Protein AF-A0A8K9V7W4-F1 (afdb_monomer_lite)

Secondary structure (DSSP, 8-state):
--SHHHHHHHHHHHHHHH-S----HHHHHTHHHHHHHHHHHHHHT------HHHHHHHHHHHHHHHHHHHTS--TT----HHHHHHHHHHHHHHHHHHHHTTTT-STT-HHHHHHHHHHHHHHHHHHHHHHHHHHS--

Structure (mmCIF, N/CA/C/O backbone):
data_AF-A0A8K9V7W4-F1
#
_entry.id   AF-A0A8K9V7W4-F1
#
loop_
_atom_site.group_PDB
_atom_site.id
_atom_site.type_symbol
_atom_site.label_atom_id
_atom_site.label_alt_id
_atom_site.label_comp_id
_atom_site.label_asym_id
_atom_site.label_entity_id
_atom_site.label_seq_id
_atom_site.pdbx_PDB_ins_code
_atom_site.Cartn_x
_atom_site.Cartn_y
_atom_site.Cartn_z
_atom_site.occupancy
_atom_site.B_iso_or_equiv
_atom_site.auth_seq_id
_atom_site.auth_comp_id
_atom_site.auth_asym_id
_atom_site.auth_atom_id
_atom_site.pdbx_PDB_model_num
ATOM 1 N N . MET A 1 1 ? 30.730 -9.579 -74.319 1.00 43.88 1 MET A N 1
ATOM 2 C CA . MET A 1 1 ? 31.365 -8.957 -73.133 1.00 43.88 1 MET A CA 1
ATOM 3 C C . MET A 1 1 ? 30.334 -8.143 -72.334 1.00 43.88 1 MET A C 1
ATOM 5 O O . MET A 1 1 ? 30.534 -6.962 -72.109 1.00 43.88 1 MET A O 1
ATOM 9 N N . TYR A 1 2 ? 29.227 -8.763 -71.900 1.00 51.97 2 TYR A N 1
ATOM 10 C CA . TYR A 1 2 ? 28.152 -8.114 -71.125 1.00 51.97 2 TYR A CA 1
ATOM 11 C C . TYR A 1 2 ? 27.790 -8.984 -69.919 1.00 51.97 2 TYR A C 1
ATOM 13 O O . TYR A 1 2 ? 26.728 -9.590 -69.863 1.00 51.97 2 TYR A O 1
ATOM 21 N N . THR A 1 3 ? 28.713 -9.119 -68.972 1.00 52.47 3 THR A N 1
ATOM 22 C CA . THR A 1 3 ? 28.423 -9.814 -67.706 1.00 52.47 3 THR A CA 1
ATOM 23 C C . THR A 1 3 ? 28.983 -9.073 -66.501 1.00 52.47 3 THR A C 1
ATOM 25 O O . THR A 1 3 ? 28.355 -9.098 -65.458 1.00 52.47 3 THR A O 1
ATOM 28 N N . MET A 1 4 ? 30.071 -8.309 -66.629 1.00 53.78 4 MET A N 1
ATOM 29 C CA . MET A 1 4 ? 30.701 -7.643 -65.477 1.00 53.78 4 MET A CA 1
ATOM 30 C C . MET A 1 4 ? 29.898 -6.465 -64.895 1.00 53.78 4 MET A C 1
ATOM 32 O O . MET A 1 4 ? 30.060 -6.156 -63.723 1.00 53.78 4 MET A O 1
ATOM 36 N N . GLN A 1 5 ? 28.993 -5.850 -65.665 1.00 52.56 5 GLN A N 1
ATOM 37 C CA . GLN A 1 5 ? 28.196 -4.700 -65.204 1.00 52.56 5 GLN A CA 1
ATOM 38 C C . GLN A 1 5 ? 26.946 -5.106 -64.397 1.00 52.56 5 GLN A C 1
ATOM 40 O O . GLN A 1 5 ? 26.452 -4.338 -63.577 1.00 52.56 5 GLN A O 1
ATOM 45 N N . SER A 1 6 ? 26.454 -6.337 -64.584 1.00 55.22 6 SER A N 1
ATOM 46 C CA . SER A 1 6 ? 25.291 -6.857 -63.848 1.00 55.22 6 SER A CA 1
ATOM 47 C C . SER A 1 6 ? 25.652 -7.188 -62.397 1.00 55.22 6 SER A C 1
ATOM 49 O O . SER A 1 6 ? 24.937 -6.824 -61.467 1.00 55.22 6 SER A O 1
ATOM 51 N N . TRP A 1 7 ? 26.828 -7.785 -62.183 1.00 53.62 7 TRP A N 1
ATOM 52 C CA . TRP A 1 7 ? 27.301 -8.162 -60.849 1.00 53.62 7 TRP A CA 1
ATOM 53 C C . TRP A 1 7 ? 27.713 -6.950 -60.020 1.00 53.62 7 TRP A C 1
ATOM 55 O O . TRP A 1 7 ? 27.476 -6.941 -58.820 1.00 53.62 7 TRP A O 1
ATOM 65 N N . THR A 1 8 ? 28.241 -5.890 -60.641 1.00 63.16 8 THR A N 1
A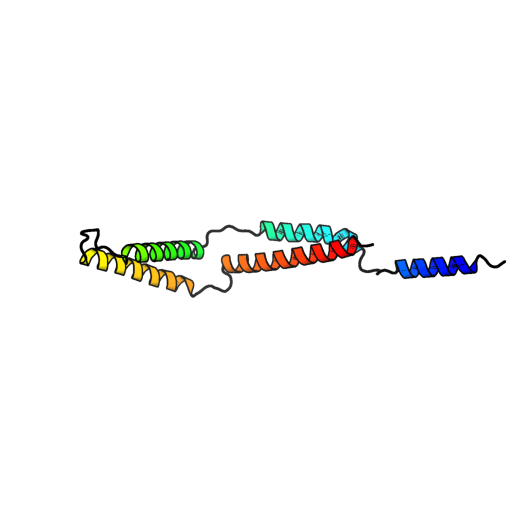TOM 66 C CA . THR A 1 8 ? 28.494 -4.627 -59.933 1.00 63.16 8 THR A CA 1
ATOM 67 C C . THR A 1 8 ? 27.199 -3.988 -59.448 1.00 63.16 8 THR A C 1
ATOM 69 O O . THR A 1 8 ? 27.146 -3.520 -58.318 1.00 63.16 8 THR A O 1
ATOM 72 N N . CYS A 1 9 ? 26.129 -4.018 -60.249 1.00 60.28 9 CYS A N 1
ATOM 73 C CA . CYS A 1 9 ? 24.823 -3.509 -59.829 1.00 60.28 9 CYS A CA 1
ATOM 74 C C . CYS A 1 9 ? 24.201 -4.375 -58.726 1.00 60.28 9 CYS A C 1
ATOM 76 O O . CYS A 1 9 ? 23.671 -3.828 -57.768 1.00 60.28 9 CYS A O 1
ATOM 78 N N . ILE A 1 10 ? 24.320 -5.704 -58.808 1.00 65.81 10 ILE A N 1
ATOM 79 C CA . ILE A 1 10 ? 23.848 -6.624 -57.762 1.00 65.81 10 ILE A CA 1
ATOM 80 C C . ILE A 1 10 ? 24.643 -6.429 -56.463 1.00 65.81 10 ILE A C 1
ATOM 82 O O . ILE A 1 10 ? 24.036 -6.319 -55.405 1.00 65.81 10 ILE A O 1
ATOM 86 N N . CYS A 1 11 ? 25.972 -6.297 -56.525 1.00 64.19 11 CYS A N 1
ATOM 87 C CA . CYS A 1 11 ? 26.805 -5.995 -55.358 1.00 64.19 11 CYS A CA 1
ATOM 88 C C . CYS A 1 11 ? 26.479 -4.627 -54.751 1.00 64.19 11 CYS A C 1
ATOM 90 O O . CYS A 1 11 ? 26.436 -4.516 -53.535 1.00 64.19 11 CYS A O 1
ATOM 92 N N . LEU A 1 12 ? 26.209 -3.598 -55.561 1.00 61.28 12 LEU A N 1
ATOM 93 C CA . LEU A 1 12 ? 25.812 -2.276 -55.066 1.00 61.28 12 LEU A CA 1
ATOM 94 C C . LEU A 1 12 ? 24.411 -2.290 -54.445 1.00 61.28 12 LEU A C 1
ATOM 96 O O . LEU A 1 12 ? 24.219 -1.677 -53.400 1.00 61.28 12 LEU A O 1
ATOM 100 N N . ILE A 1 13 ? 23.463 -3.034 -55.026 1.00 65.69 13 ILE A N 1
ATOM 101 C CA . ILE A 1 13 ? 22.126 -3.236 -54.455 1.00 65.69 13 ILE A CA 1
ATOM 102 C C . ILE A 1 13 ? 22.241 -4.001 -53.133 1.00 65.69 13 ILE A C 1
ATOM 104 O O . ILE A 1 13 ? 21.718 -3.528 -52.133 1.00 65.69 13 ILE A O 1
ATOM 108 N N . ILE A 1 14 ? 22.998 -5.100 -53.079 1.00 61.38 14 ILE A N 1
ATOM 109 C CA . ILE A 1 14 ? 23.250 -5.863 -51.847 1.00 61.38 14 ILE A CA 1
ATOM 110 C C . ILE A 1 14 ? 23.995 -5.013 -50.810 1.00 61.38 14 ILE A C 1
ATOM 112 O O . ILE A 1 14 ? 23.606 -5.038 -49.652 1.00 61.38 14 ILE A O 1
ATOM 116 N N . CYS A 1 15 ? 24.981 -4.196 -51.192 1.00 55.84 15 CYS A N 1
ATOM 117 C CA . CYS A 1 15 ? 25.647 -3.259 -50.279 1.00 55.84 15 CYS A CA 1
ATOM 118 C C . CYS A 1 15 ? 24.705 -2.155 -49.780 1.00 55.84 15 CYS A C 1
ATOM 120 O O . CYS A 1 15 ? 24.818 -1.738 -48.634 1.00 55.84 15 CYS A O 1
ATOM 122 N N . SER A 1 16 ? 23.746 -1.706 -50.594 1.00 56.16 16 SER A N 1
ATOM 123 C CA . SER A 1 16 ? 22.702 -0.755 -50.180 1.00 56.16 16 SER A CA 1
ATOM 124 C C . SER A 1 16 ? 21.533 -1.408 -49.424 1.00 56.16 16 SER A C 1
ATOM 126 O O . SER A 1 16 ? 20.789 -0.739 -48.719 1.00 56.16 16 SER A O 1
ATOM 128 N N . MET A 1 17 ? 21.374 -2.730 -49.514 1.00 52.47 17 MET A N 1
ATOM 129 C CA . MET A 1 17 ? 20.482 -3.509 -48.647 1.00 52.47 17 MET A CA 1
ATOM 130 C C . MET A 1 17 ? 21.200 -3.969 -47.371 1.00 52.47 17 MET A C 1
ATOM 132 O O . MET A 1 17 ? 20.553 -4.228 -46.369 1.00 52.47 17 MET A O 1
ATOM 136 N N . GLN A 1 18 ? 22.533 -4.012 -47.371 1.00 50.50 18 GLN A N 1
ATOM 137 C CA . GLN A 1 18 ? 23.386 -4.120 -46.183 1.00 50.50 18 GLN A CA 1
ATOM 138 C C . GLN A 1 18 ? 23.619 -2.763 -45.523 1.00 50.50 18 GLN A C 1
ATOM 140 O O . GLN A 1 18 ? 23.981 -2.719 -44.353 1.00 50.50 18 GLN A O 1
ATOM 145 N N . SER A 1 19 ? 23.309 -1.653 -46.203 1.00 46.12 19 SER A N 1
ATOM 146 C CA . SER A 1 19 ? 23.108 -0.358 -45.552 1.00 46.12 19 SER A CA 1
ATOM 147 C C . SER A 1 19 ? 21.784 -0.303 -44.784 1.00 46.12 19 SER A C 1
ATOM 149 O O . SER A 1 19 ? 21.259 0.784 -44.532 1.00 46.12 19 SER A O 1
ATOM 151 N N . VAL A 1 20 ? 21.248 -1.463 -44.375 1.00 52.00 20 VAL A N 1
ATOM 152 C CA . VAL A 1 20 ? 20.490 -1.572 -43.133 1.00 52.00 20 VAL A CA 1
ATOM 153 C C . VAL A 1 20 ? 21.406 -1.051 -42.036 1.00 52.00 20 VAL A C 1
ATOM 155 O O . VAL A 1 20 ? 22.185 -1.782 -41.446 1.00 52.00 20 VAL A O 1
ATOM 158 N N . CYS A 1 21 ? 21.313 0.262 -41.840 1.00 51.84 21 CYS A N 1
ATOM 159 C CA . CYS A 1 21 ? 21.726 0.999 -40.669 1.00 51.84 21 CYS A CA 1
ATOM 160 C C . CYS A 1 21 ? 23.138 0.626 -40.167 1.00 51.84 21 CYS A C 1
ATOM 162 O O . CYS A 1 21 ? 23.309 -0.329 -39.413 1.00 51.84 21 CYS A O 1
ATOM 164 N N . HIS A 1 22 ? 24.110 1.527 -40.336 1.00 45.66 22 HIS A N 1
ATOM 165 C CA . HIS A 1 22 ? 25.167 1.726 -39.323 1.00 45.66 22 HIS A CA 1
ATOM 166 C C . HIS A 1 22 ? 24.568 2.169 -37.962 1.00 45.66 22 HIS A C 1
ATOM 168 O O . HIS A 1 22 ? 25.127 2.996 -37.245 1.00 45.66 22 HIS A O 1
ATOM 174 N N . CYS A 1 23 ? 23.388 1.672 -37.600 1.00 53.00 23 CYS A N 1
ATOM 175 C CA . CYS A 1 23 ? 22.745 1.902 -36.331 1.00 53.00 23 CYS A CA 1
ATOM 176 C C . CYS A 1 23 ? 23.404 0.949 -35.338 1.00 53.00 23 CYS A C 1
ATOM 178 O O . CYS A 1 23 ? 22.952 -0.160 -35.080 1.00 53.00 23 CYS A O 1
ATOM 180 N N . CYS A 1 24 ? 24.530 1.461 -34.841 1.00 61.56 24 CYS A N 1
ATOM 181 C CA . CYS A 1 24 ? 25.208 1.154 -33.595 1.00 61.56 24 CYS A CA 1
ATOM 182 C C . CYS A 1 24 ? 25.636 -0.311 -33.399 1.00 61.56 24 CYS A C 1
ATOM 184 O O . CYS A 1 24 ? 24.956 -1.075 -32.717 1.00 61.56 24 CYS A O 1
ATOM 186 N N . ASP A 1 25 ? 26.866 -0.651 -33.812 1.00 68.31 25 ASP A N 1
ATOM 187 C CA . ASP A 1 25 ? 27.599 -1.840 -33.320 1.00 68.31 25 ASP A CA 1
ATOM 188 C C . ASP A 1 25 ? 27.586 -1.942 -31.786 1.00 68.31 25 ASP A C 1
ATOM 190 O O . ASP A 1 25 ? 27.595 -3.034 -31.212 1.00 68.31 25 ASP A O 1
ATOM 194 N N . TRP A 1 26 ? 27.517 -0.791 -31.114 1.00 68.25 26 TRP A N 1
ATOM 195 C CA . TRP A 1 26 ? 27.321 -0.682 -29.675 1.00 68.25 26 TRP A CA 1
ATOM 196 C C . TRP A 1 26 ? 26.013 -1.332 -29.201 1.00 68.25 26 TRP A C 1
ATOM 198 O O . TRP A 1 26 ? 26.024 -2.083 -28.229 1.00 68.25 26 TRP A O 1
ATOM 208 N N . SER A 1 27 ? 24.898 -1.121 -29.908 1.00 67.50 27 SER A N 1
ATOM 209 C CA . SER A 1 27 ? 23.614 -1.752 -29.579 1.00 67.50 27 SER A CA 1
ATOM 210 C C . SER A 1 27 ? 23.655 -3.267 -29.762 1.00 67.50 27 SER A C 1
ATOM 212 O O . SER A 1 27 ? 23.005 -3.991 -29.017 1.00 67.50 27 SER A O 1
ATOM 214 N N . ARG A 1 28 ? 24.457 -3.756 -30.712 1.00 68.19 28 ARG A N 1
ATOM 215 C CA . ARG A 1 28 ? 24.616 -5.189 -30.977 1.00 68.19 28 ARG A CA 1
ATOM 216 C C . ARG A 1 28 ? 25.492 -5.903 -29.944 1.00 68.19 28 ARG A C 1
ATOM 218 O O . ARG A 1 28 ? 25.202 -7.044 -29.607 1.00 68.19 28 ARG A O 1
ATOM 225 N N . HIS A 1 29 ? 26.553 -5.258 -29.460 1.00 71.00 29 HIS A N 1
ATOM 226 C CA . HIS A 1 29 ? 27.572 -5.934 -28.643 1.00 71.00 29 HIS A CA 1
ATOM 227 C C . HIS A 1 29 ? 27.617 -5.491 -27.178 1.00 71.00 29 HIS A C 1
ATOM 229 O O . HIS A 1 29 ? 28.010 -6.275 -26.323 1.00 71.00 29 HIS A O 1
ATOM 235 N N . HIS A 1 30 ? 27.236 -4.249 -26.876 1.00 77.69 30 HIS A N 1
ATOM 236 C CA . HIS A 1 30 ? 27.419 -3.658 -25.546 1.00 77.69 30 HIS A CA 1
ATOM 237 C C . HIS A 1 30 ? 26.097 -3.387 -24.830 1.00 77.69 30 HIS A C 1
ATOM 239 O O . HIS A 1 30 ? 26.036 -3.505 -23.609 1.00 77.69 30 HIS A O 1
ATOM 245 N N . TYR A 1 31 ? 25.029 -3.066 -25.568 1.00 81.31 31 TYR A N 1
ATOM 246 C CA . TYR A 1 31 ? 23.742 -2.728 -24.959 1.00 81.31 31 TYR A CA 1
ATOM 247 C C . TYR A 1 31 ? 23.175 -3.864 -24.105 1.00 81.31 31 TYR A C 1
ATOM 249 O O . TYR A 1 31 ? 22.778 -3.598 -22.980 1.00 81.31 31 TYR A O 1
ATOM 257 N N . GLY A 1 32 ? 23.206 -5.113 -24.587 1.00 81.69 32 GLY A N 1
ATOM 258 C CA . GLY A 1 32 ? 22.709 -6.266 -23.822 1.00 81.69 32 GLY A CA 1
ATOM 259 C C . GLY A 1 32 ? 23.474 -6.517 -22.514 1.00 81.69 32 GLY A C 1
ATOM 260 O O . GLY A 1 32 ? 22.905 -6.951 -21.517 1.00 81.69 32 GLY A O 1
ATOM 261 N N . HIS A 1 33 ? 24.776 -6.217 -22.489 1.00 85.56 33 HIS A N 1
ATOM 262 C CA . HIS A 1 33 ? 25.577 -6.339 -21.271 1.00 85.56 33 HIS A CA 1
ATOM 263 C C . HIS A 1 33 ? 25.229 -5.238 -20.263 1.00 85.56 33 HIS A C 1
ATOM 265 O O . HIS A 1 33 ? 24.956 -5.530 -19.100 1.00 85.56 33 HIS A O 1
ATOM 271 N N . LEU A 1 34 ? 25.168 -3.986 -20.729 1.00 87.06 34 LEU A N 1
ATOM 272 C CA . LEU A 1 34 ? 24.791 -2.844 -19.897 1.00 87.06 34 LEU A CA 1
ATOM 273 C C . LEU A 1 34 ? 23.337 -2.947 -19.422 1.00 87.06 34 LEU A C 1
ATOM 275 O O . LEU A 1 34 ? 23.039 -2.518 -18.310 1.00 87.06 34 LEU A O 1
ATOM 279 N N . SER A 1 35 ? 22.446 -3.539 -20.229 1.00 89.44 35 SER A N 1
ATOM 280 C CA . SER A 1 35 ? 21.058 -3.780 -19.841 1.00 89.44 35 SER A CA 1
ATOM 281 C C . SER A 1 35 ? 20.925 -4.795 -18.730 1.00 89.44 35 SER A C 1
ATOM 283 O O . SER A 1 35 ? 20.247 -4.523 -17.741 1.00 89.44 35 SER A O 1
ATOM 285 N N . ALA A 1 36 ? 21.653 -5.903 -18.814 1.00 89.62 36 ALA A N 1
ATOM 286 C CA . ALA A 1 36 ? 21.745 -6.842 -17.708 1.00 89.62 36 ALA A CA 1
ATOM 287 C C . ALA A 1 36 ? 22.312 -6.181 -16.435 1.00 89.62 36 ALA A C 1
ATOM 289 O O . ALA A 1 36 ? 21.792 -6.408 -15.341 1.00 89.62 36 ALA A O 1
ATOM 290 N N . GLU A 1 37 ? 23.336 -5.332 -16.564 1.00 92.38 37 GLU A N 1
ATOM 291 C CA . GLU A 1 37 ? 23.992 -4.681 -15.425 1.00 92.38 37 GLU A CA 1
ATOM 292 C C . GLU A 1 37 ? 23.078 -3.677 -14.712 1.00 92.38 37 GLU A C 1
ATOM 294 O O . GLU A 1 37 ? 22.882 -3.786 -13.500 1.00 92.38 37 GLU A O 1
ATOM 299 N N . TYR A 1 38 ? 22.450 -2.740 -15.435 1.00 90.19 38 TYR A N 1
ATOM 300 C CA . TYR A 1 38 ? 21.546 -1.785 -14.789 1.00 90.19 38 TYR A CA 1
ATOM 301 C C . TYR A 1 38 ? 20.293 -2.467 -14.221 1.00 90.19 38 TYR A C 1
ATOM 303 O O . TYR A 1 38 ? 19.763 -1.999 -13.215 1.00 90.19 38 TYR A O 1
ATOM 311 N N . LEU A 1 39 ? 19.818 -3.572 -14.821 1.00 92.44 39 LEU A N 1
ATOM 312 C CA . LEU A 1 39 ? 18.681 -4.336 -14.293 1.00 92.44 39 LEU A CA 1
ATOM 313 C C . LEU A 1 39 ? 19.068 -5.049 -13.001 1.00 92.44 39 LEU A C 1
ATOM 315 O O . LEU A 1 39 ? 18.296 -5.019 -12.048 1.00 92.44 39 LEU A O 1
ATOM 319 N N . SER A 1 40 ? 20.266 -5.635 -12.946 1.00 91.50 40 SER A N 1
ATOM 320 C CA . SER A 1 40 ? 20.802 -6.252 -11.731 1.00 91.50 40 SER A CA 1
ATOM 321 C C . SER A 1 40 ? 21.024 -5.225 -10.623 1.00 91.50 40 SER A C 1
ATOM 323 O O . SER A 1 40 ? 20.743 -5.508 -9.462 1.00 91.50 40 SER A O 1
ATOM 325 N N . LEU A 1 41 ? 21.530 -4.036 -10.956 1.00 92.25 41 LEU A N 1
ATOM 326 C CA . LEU A 1 41 ? 21.705 -2.951 -9.990 1.00 92.25 41 LEU A CA 1
ATOM 327 C C . LEU A 1 41 ? 20.358 -2.467 -9.467 1.00 92.25 41 LEU A C 1
ATOM 329 O O . LEU A 1 41 ? 20.199 -2.309 -8.258 1.00 92.25 41 LEU A O 1
ATOM 333 N N . LEU A 1 42 ? 19.378 -2.285 -10.359 1.00 89.81 42 LEU A N 1
ATOM 334 C CA . LEU A 1 42 ? 18.023 -1.957 -9.952 1.00 89.81 42 LEU A CA 1
ATOM 335 C C . LEU A 1 42 ? 17.496 -3.059 -9.036 1.00 89.81 42 LEU A C 1
ATOM 337 O O . LEU A 1 42 ? 17.068 -2.723 -7.944 1.00 89.81 42 LEU A O 1
ATOM 341 N N . ASP A 1 43 ? 17.640 -4.342 -9.389 1.00 86.25 43 ASP A N 1
ATOM 342 C CA . ASP A 1 43 ? 17.242 -5.482 -8.554 1.00 86.25 43 ASP A CA 1
ATOM 343 C C . ASP A 1 43 ? 17.842 -5.409 -7.138 1.00 86.25 43 ASP A C 1
ATOM 345 O O . ASP A 1 43 ? 17.117 -5.380 -6.147 1.00 86.25 43 ASP A O 1
ATOM 349 N N . GLN A 1 44 ? 19.153 -5.211 -7.035 1.00 87.12 44 GLN A N 1
ATOM 350 C CA . GLN A 1 44 ? 19.877 -5.149 -5.762 1.00 87.12 44 GLN A CA 1
ATOM 351 C C . GLN A 1 44 ? 19.538 -3.933 -4.894 1.00 87.12 44 GLN A C 1
ATOM 353 O O . GLN A 1 44 ? 19.742 -3.970 -3.682 1.00 87.12 44 GLN A O 1
ATOM 358 N N . MET A 1 45 ? 18.992 -2.862 -5.474 1.00 82.25 45 MET A N 1
ATOM 359 C CA . MET A 1 45 ? 18.543 -1.700 -4.706 1.00 82.25 45 MET A CA 1
ATOM 360 C C . MET A 1 45 ? 17.279 -1.979 -3.865 1.00 82.25 45 MET A C 1
ATOM 362 O O . MET A 1 45 ? 16.802 -1.046 -3.216 1.00 82.25 45 MET A O 1
ATOM 366 N N . VAL A 1 46 ? 16.710 -3.207 -3.848 1.00 74.88 46 VAL A N 1
ATOM 367 C CA . VAL A 1 46 ? 15.590 -3.519 -2.935 1.00 74.88 46 VAL A CA 1
ATOM 368 C C . VAL A 1 46 ? 16.165 -3.526 -1.528 1.00 74.88 46 VAL A C 1
ATOM 370 O O . VAL A 1 46 ? 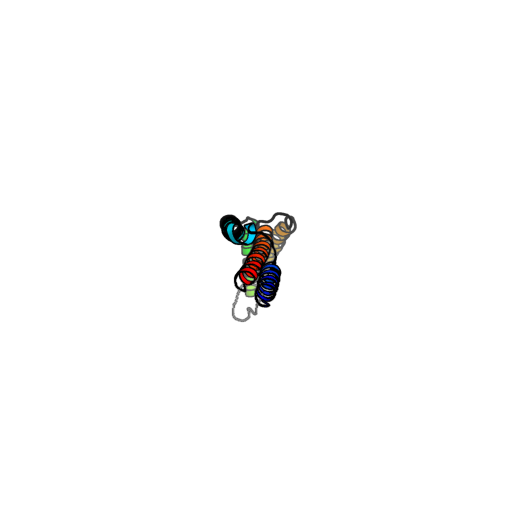16.717 -4.519 -1.059 1.00 74.88 46 VAL A O 1
ATOM 373 N N . SER A 1 47 ? 15.985 -2.426 -0.811 1.00 66.62 47 SER A N 1
ATOM 374 C CA . SER A 1 47 ? 16.072 -2.457 0.639 1.00 66.62 47 SER A CA 1
ATOM 375 C C . SER A 1 47 ? 14.690 -2.814 1.162 1.00 66.62 47 SER A C 1
ATOM 377 O O . SER A 1 47 ? 13.811 -1.954 1.253 1.00 66.62 47 SER A O 1
ATOM 379 N N . TYR A 1 48 ? 14.476 -4.087 1.509 1.00 59.44 48 TYR A N 1
ATOM 380 C CA . TYR A 1 48 ? 13.301 -4.485 2.283 1.00 59.44 48 TYR A CA 1
ATOM 381 C C . TYR A 1 48 ? 13.479 -3.990 3.720 1.00 59.44 48 TYR A C 1
ATOM 383 O O . TYR A 1 48 ? 13.775 -4.738 4.652 1.00 59.44 48 TYR A O 1
ATOM 391 N N . GLN A 1 49 ? 13.364 -2.682 3.905 1.00 61.78 49 GLN A N 1
ATOM 392 C CA . GLN A 1 49 ? 13.381 -2.070 5.213 1.00 61.78 49 GLN A CA 1
ATOM 393 C C . GLN A 1 49 ? 11.940 -1.764 5.572 1.00 61.78 49 GLN A C 1
ATOM 395 O O . GLN A 1 49 ? 11.345 -0.848 5.015 1.00 61.78 49 GLN A O 1
ATOM 400 N N . HIS A 1 50 ? 11.382 -2.529 6.516 1.00 61.59 50 HIS A N 1
ATOM 401 C CA . HIS A 1 50 ? 10.089 -2.204 7.113 1.00 61.59 50 HIS A CA 1
ATOM 402 C 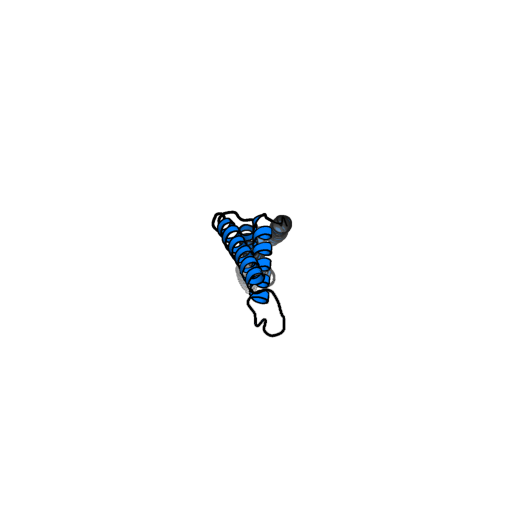C . HIS A 1 50 ? 10.135 -0.774 7.636 1.00 61.59 50 HIS A C 1
ATOM 404 O O . HIS A 1 50 ? 10.702 -0.503 8.705 1.00 61.59 50 HIS A O 1
ATOM 410 N N . THR A 1 51 ? 9.537 0.140 6.885 1.00 67.31 51 THR A N 1
ATOM 411 C CA . THR A 1 51 ? 9.534 1.535 7.272 1.00 67.31 51 THR A CA 1
ATOM 412 C C . THR A 1 51 ? 8.634 1.715 8.483 1.00 67.31 51 THR A C 1
ATOM 414 O O . THR A 1 51 ? 7.727 0.923 8.766 1.00 67.31 51 THR A O 1
ATOM 417 N N . VAL A 1 52 ? 8.879 2.787 9.233 1.00 75.38 52 VAL A N 1
ATOM 418 C CA . VAL A 1 52 ? 7.934 3.234 10.263 1.00 75.38 52 VAL A CA 1
ATOM 419 C C . VAL A 1 52 ? 6.539 3.408 9.648 1.00 75.38 52 VAL A C 1
ATOM 421 O O . VAL A 1 52 ? 5.550 3.070 10.289 1.00 75.38 52 VAL A O 1
ATOM 424 N N . GLU A 1 53 ? 6.463 3.829 8.384 1.00 76.06 53 GLU A N 1
ATOM 425 C CA . GLU A 1 53 ? 5.223 3.954 7.623 1.00 76.06 53 GLU A CA 1
ATOM 426 C C . GLU A 1 53 ? 4.530 2.606 7.388 1.00 76.06 53 GLU A C 1
ATOM 428 O O . GLU A 1 53 ? 3.338 2.501 7.660 1.00 76.06 53 GLU A O 1
ATOM 433 N N . ASP A 1 54 ? 5.250 1.553 6.987 1.00 78.06 54 ASP A N 1
ATOM 434 C CA . ASP A 1 54 ? 4.666 0.216 6.800 1.00 78.06 54 ASP A CA 1
ATOM 435 C C . ASP A 1 54 ? 4.118 -0.347 8.112 1.00 78.06 54 ASP A C 1
ATOM 437 O O . ASP A 1 54 ? 3.031 -0.925 8.151 1.00 78.06 54 ASP A O 1
ATOM 441 N N . LYS A 1 55 ? 4.847 -0.133 9.213 1.00 84.06 55 LYS A N 1
ATOM 442 C CA . LYS A 1 55 ? 4.414 -0.543 10.556 1.00 84.06 55 LYS A CA 1
ATOM 443 C C . LYS A 1 55 ? 3.172 0.229 11.002 1.00 84.06 55 LYS A C 1
ATOM 445 O O . LYS A 1 55 ? 2.248 -0.367 11.557 1.00 84.06 55 LYS A O 1
ATOM 450 N N . VAL A 1 56 ? 3.131 1.539 10.750 1.00 86.06 56 VAL A N 1
ATOM 451 C CA . VAL A 1 56 ? 1.964 2.390 11.027 1.00 86.06 56 VAL A CA 1
ATOM 452 C C . VAL A 1 56 ? 0.783 1.988 10.143 1.00 86.06 56 VAL A C 1
ATOM 454 O O . VAL A 1 56 ? -0.325 1.861 10.654 1.00 86.06 56 VAL A O 1
ATOM 457 N N . ARG A 1 57 ? 0.996 1.712 8.849 1.00 85.00 57 ARG A N 1
ATOM 458 C CA . ARG A 1 57 ? -0.033 1.234 7.913 1.00 85.00 57 ARG A CA 1
ATOM 459 C C . ARG A 1 57 ? -0.638 -0.079 8.390 1.00 85.00 57 ARG A C 1
ATOM 461 O O . ARG A 1 57 ? -1.850 -0.130 8.572 1.00 85.00 57 ARG A O 1
ATOM 468 N N . PHE A 1 58 ? 0.199 -1.077 8.672 1.00 89.25 58 PHE A N 1
ATOM 469 C CA . PHE A 1 58 ? -0.238 -2.378 9.173 1.00 89.25 58 PHE A CA 1
ATOM 470 C C . PHE A 1 58 ? -1.036 -2.251 10.476 1.00 89.25 58 PHE A C 1
ATOM 472 O O . PHE A 1 58 ? -2.129 -2.804 10.594 1.00 89.25 58 PHE A O 1
ATOM 479 N N . ARG A 1 59 ? -0.535 -1.467 11.442 1.00 90.88 59 ARG A N 1
ATOM 480 C CA . ARG A 1 59 ? -1.240 -1.224 12.708 1.00 90.88 59 ARG A CA 1
ATOM 481 C C . ARG A 1 59 ? -2.601 -0.567 12.477 1.00 90.88 59 ARG A C 1
ATOM 483 O O . ARG A 1 59 ? -3.588 -0.991 13.068 1.00 90.88 59 ARG A O 1
ATOM 490 N N . ASN A 1 60 ? -2.658 0.439 11.609 1.00 92.12 60 ASN A N 1
ATOM 491 C CA . ASN A 1 60 ? -3.887 1.163 11.306 1.00 92.12 60 ASN A CA 1
ATOM 492 C C . ASN A 1 60 ? -4.938 0.263 10.637 1.00 92.12 60 ASN A C 1
ATOM 494 O O . ASN A 1 60 ? -6.116 0.331 10.973 1.00 92.12 60 ASN A O 1
ATOM 498 N N . GLU A 1 61 ? -4.514 -0.601 9.710 1.00 92.94 61 GLU A N 1
ATOM 499 C CA . GLU A 1 61 ? -5.392 -1.583 9.063 1.00 92.94 61 GLU A CA 1
ATOM 500 C C . GLU A 1 61 ? -5.918 -2.631 10.045 1.00 92.94 61 GLU A C 1
ATOM 502 O O . GLU A 1 61 ? -7.098 -2.984 9.993 1.00 92.94 61 GLU A O 1
ATOM 507 N N . ALA A 1 62 ? -5.066 -3.116 10.952 1.00 95.50 62 ALA A N 1
ATOM 508 C CA . ALA A 1 62 ? -5.473 -4.058 11.987 1.00 95.50 62 ALA A CA 1
ATOM 509 C C . ALA A 1 62 ? -6.536 -3.444 12.912 1.00 95.50 62 ALA A C 1
ATOM 511 O O . ALA A 1 62 ? -7.575 -4.063 13.135 1.00 95.50 62 ALA A O 1
ATOM 512 N N . ILE A 1 63 ? -6.314 -2.210 13.382 1.00 96.25 63 ILE A N 1
ATOM 513 C CA . ILE A 1 63 ? -7.272 -1.479 14.225 1.00 96.25 63 ILE A CA 1
ATOM 514 C C . ILE A 1 63 ? -8.607 -1.312 13.498 1.00 96.25 63 ILE A C 1
ATOM 516 O O . ILE A 1 63 ? -9.636 -1.693 14.044 1.00 96.25 63 ILE A O 1
ATOM 520 N N . TYR A 1 64 ? -8.597 -0.843 12.247 1.00 93.56 64 TYR A N 1
ATOM 521 C CA . TYR A 1 64 ? -9.817 -0.673 11.452 1.00 93.56 64 TYR A CA 1
ATOM 522 C C . TYR A 1 64 ? -10.636 -1.967 11.340 1.00 93.56 64 TYR A C 1
ATOM 524 O O . TYR A 1 64 ? -11.852 -1.964 11.548 1.00 93.56 64 TYR A O 1
ATOM 532 N N . LYS A 1 65 ? -9.971 -3.090 11.040 1.00 95.62 65 LYS A N 1
ATOM 533 C CA . LYS A 1 65 ? -10.630 -4.398 10.931 1.00 95.62 65 LYS A CA 1
ATOM 534 C C . LYS A 1 65 ? -11.219 -4.849 12.266 1.00 95.62 65 LYS A C 1
ATOM 536 O O . LYS A 1 65 ? -12.350 -5.325 12.283 1.00 95.62 65 LYS A O 1
ATOM 541 N N . ILE A 1 66 ? -10.489 -4.677 13.370 1.00 95.56 66 ILE A N 1
ATOM 542 C CA . ILE A 1 66 ? -10.986 -5.008 14.713 1.00 95.56 66 ILE A CA 1
ATOM 543 C C . ILE A 1 66 ? -12.210 -4.152 15.045 1.00 95.56 66 ILE A C 1
ATOM 545 O O . ILE A 1 66 ? -13.238 -4.712 15.414 1.00 95.56 66 ILE A O 1
ATOM 549 N N . THR A 1 67 ? -12.153 -2.833 14.841 1.00 94.81 67 THR A N 1
ATOM 550 C CA . THR A 1 67 ? -13.302 -1.941 15.060 1.00 94.81 67 THR A CA 1
ATOM 551 C C . THR A 1 67 ? -14.524 -2.430 14.284 1.00 94.81 67 THR A C 1
ATOM 553 O O . THR A 1 67 ? -15.592 -2.574 14.865 1.00 94.81 67 THR A O 1
ATOM 556 N N . LYS A 1 68 ? -14.372 -2.796 13.003 1.00 92.62 68 LYS A N 1
ATOM 557 C CA . LYS A 1 68 ? -15.486 -3.308 12.185 1.00 92.62 68 LYS A CA 1
ATOM 558 C C . LYS A 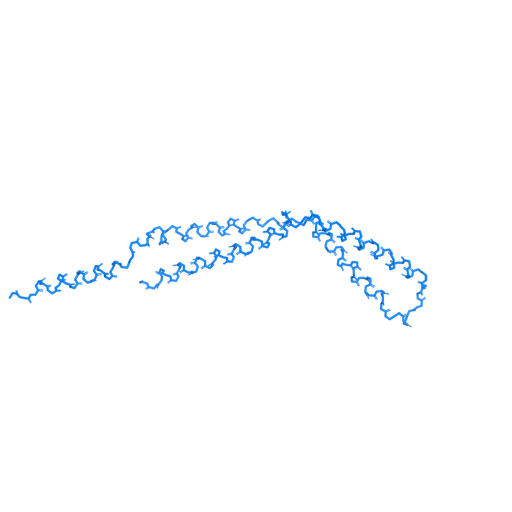1 68 ? -16.045 -4.654 12.636 1.00 92.62 68 LYS A C 1
ATOM 560 O O . LYS A 1 68 ? -17.239 -4.883 12.475 1.00 92.62 68 LYS A O 1
ATOM 565 N N . LEU A 1 69 ? -15.220 -5.529 13.205 1.00 93.38 69 LEU A N 1
ATOM 566 C CA . LEU A 1 69 ? -15.698 -6.778 13.802 1.00 93.38 69 LEU A CA 1
ATOM 567 C C . LEU A 1 69 ? -16.520 -6.510 15.070 1.00 93.38 69 LEU A C 1
ATOM 569 O O . LEU A 1 69 ? -17.531 -7.172 15.294 1.00 93.38 69 LEU A O 1
ATOM 573 N N . PHE A 1 70 ? -16.100 -5.535 15.879 1.00 91.81 70 PHE A N 1
ATOM 574 C CA . PHE A 1 70 ? -16.726 -5.216 17.164 1.00 91.81 70 PHE A CA 1
ATOM 575 C C . PHE A 1 70 ? -17.925 -4.250 17.063 1.00 91.81 70 PHE A C 1
ATOM 577 O O . PHE A 1 70 ? -18.756 -4.221 17.964 1.00 91.81 70 PHE A O 1
ATOM 584 N N . ASP A 1 71 ? -18.056 -3.527 15.952 1.00 88.31 71 ASP A N 1
ATOM 585 C CA . ASP A 1 71 ? -19.211 -2.687 15.583 1.00 88.31 71 ASP A CA 1
ATOM 586 C C . ASP A 1 71 ? -20.370 -3.508 14.953 1.00 88.31 71 ASP A C 1
ATOM 588 O O . ASP A 1 71 ? -21.408 -2.986 14.555 1.00 88.31 71 ASP A O 1
ATOM 592 N N . GLY A 1 72 ? -20.196 -4.830 14.826 1.00 85.19 72 GLY A N 1
ATOM 593 C CA . GLY A 1 72 ? -21.174 -5.743 14.233 1.00 85.19 72 GLY A CA 1
ATOM 594 C C . GLY A 1 72 ? -22.390 -6.065 15.116 1.00 85.19 72 GLY A C 1
ATOM 595 O O . GLY A 1 72 ? -22.571 -5.564 16.223 1.00 85.19 72 GLY A O 1
ATOM 596 N N . ASN A 1 73 ? -23.256 -6.962 14.630 1.00 80.62 73 ASN A N 1
ATOM 597 C CA . ASN A 1 73 ? -24.441 -7.397 15.375 1.00 80.62 73 ASN A CA 1
ATOM 598 C C . ASN A 1 73 ? -24.061 -8.251 16.598 1.00 80.62 73 ASN A C 1
ATOM 600 O O . ASN A 1 73 ? -23.802 -9.446 16.473 1.00 80.62 73 ASN A O 1
ATOM 604 N N . MET A 1 74 ? -24.122 -7.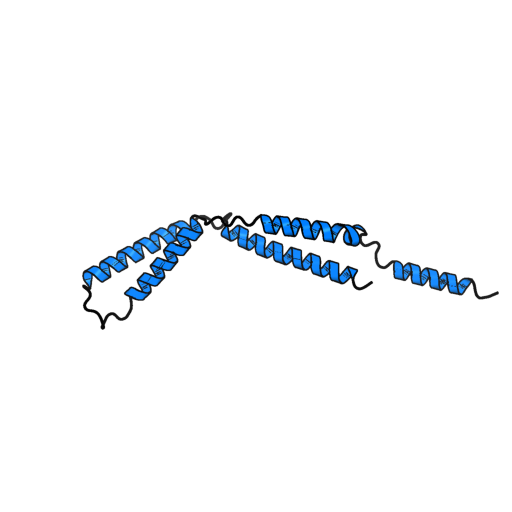649 17.785 1.00 81.69 74 MET A N 1
ATOM 605 C CA . MET A 1 74 ? -23.752 -8.285 19.055 1.00 81.69 74 MET A CA 1
ATOM 606 C C . MET A 1 74 ? -24.908 -8.973 19.793 1.00 81.69 74 MET A C 1
ATOM 608 O O . MET A 1 74 ? -24.758 -9.339 20.955 1.00 81.69 74 MET A O 1
ATOM 612 N N . LYS A 1 75 ? -26.068 -9.197 19.152 1.00 84.00 75 LYS A N 1
ATOM 613 C CA . LYS A 1 75 ? -27.234 -9.842 19.801 1.00 84.00 75 LYS A CA 1
ATOM 614 C C . LYS A 1 75 ? -26.961 -11.249 20.354 1.00 84.00 75 LYS A C 1
ATOM 616 O O . LYS A 1 75 ? -27.749 -11.736 21.157 1.00 84.00 75 LYS A O 1
ATOM 621 N N . SER A 1 76 ? -25.884 -11.907 19.926 1.00 88.69 76 SER A N 1
ATOM 622 C CA . SER A 1 76 ? -25.486 -13.239 20.392 1.00 88.69 76 SER A CA 1
ATOM 623 C C . SER A 1 76 ? -24.639 -13.238 21.670 1.00 88.69 76 SER A C 1
ATOM 625 O O . SER A 1 76 ? -24.360 -14.313 22.192 1.00 88.69 76 SER A O 1
ATOM 627 N N . VAL A 1 77 ? -24.198 -12.075 22.166 1.00 88.88 77 VAL A N 1
ATOM 628 C CA . VAL A 1 77 ? -23.315 -11.963 23.341 1.00 88.88 77 VAL A CA 1
ATOM 629 C C . VAL A 1 77 ? -23.887 -11.010 24.393 1.00 88.88 77 VAL A C 1
ATOM 631 O O . VAL A 1 77 ? -24.611 -10.071 24.081 1.00 88.88 77 VAL A O 1
ATOM 634 N N . THR A 1 78 ? -23.540 -11.227 25.665 1.00 93.06 78 THR A N 1
ATOM 635 C CA . THR A 1 78 ? -24.007 -10.418 26.810 1.00 93.06 78 THR A CA 1
ATOM 636 C C . THR A 1 78 ? -22.959 -9.403 27.279 1.00 93.06 78 THR A C 1
ATOM 638 O O . THR A 1 78 ? -22.785 -9.181 28.478 1.00 93.06 78 THR A O 1
ATOM 641 N N . TRP A 1 79 ? -22.184 -8.837 26.353 1.00 92.38 79 TRP A N 1
ATOM 642 C CA . TRP A 1 79 ? -21.105 -7.912 26.701 1.00 92.38 79 TRP A CA 1
ATOM 643 C C . TRP A 1 79 ? -21.633 -6.624 27.334 1.00 92.38 79 TRP A C 1
ATOM 645 O O . TRP A 1 79 ? -22.712 -6.132 27.003 1.00 92.38 79 TRP A O 1
ATOM 655 N N . ASN A 1 80 ? -20.849 -6.062 28.256 1.00 94.12 80 ASN A N 1
ATOM 656 C CA . ASN A 1 80 ? -21.181 -4.784 28.866 1.00 94.12 80 ASN A CA 1
ATOM 657 C C . ASN A 1 80 ? -21.086 -3.679 27.806 1.00 94.12 80 ASN A C 1
ATOM 659 O O . ASN A 1 80 ? -19.995 -3.373 27.325 1.00 94.12 80 ASN A O 1
ATOM 663 N N . LYS A 1 81 ? -22.230 -3.072 27.477 1.00 91.81 81 LYS A N 1
ATOM 664 C CA . LYS A 1 81 ? -22.324 -2.046 26.436 1.00 91.81 81 LYS A CA 1
ATOM 665 C C . LYS A 1 81 ? -21.396 -0.856 26.690 1.00 91.81 81 LYS A C 1
ATOM 667 O O . LYS A 1 81 ? -20.705 -0.441 25.775 1.00 91.81 81 LYS A O 1
ATOM 672 N N . LYS A 1 82 ? -21.319 -0.363 27.931 1.00 94.44 82 LYS A N 1
ATOM 673 C CA . LYS A 1 82 ? -20.442 0.763 28.284 1.00 94.44 82 LYS A CA 1
ATOM 674 C C . LYS A 1 82 ? -18.975 0.425 28.008 1.00 94.44 82 LYS A C 1
ATOM 676 O O . LYS A 1 82 ? -18.278 1.213 27.388 1.00 94.44 82 LYS A O 1
ATOM 681 N N . ASN A 1 83 ? -18.530 -0.761 28.420 1.00 95.56 83 ASN A N 1
ATOM 682 C CA . ASN A 1 83 ? -17.151 -1.190 28.186 1.00 95.56 83 ASN A CA 1
ATOM 683 C C . ASN A 1 83 ? -16.858 -1.394 26.691 1.00 95.56 83 ASN A C 1
ATOM 685 O O . ASN A 1 83 ? -15.743 -1.121 26.256 1.00 95.56 83 ASN A O 1
ATOM 689 N N . LEU A 1 84 ? -17.836 -1.877 25.914 1.00 93.88 84 LEU A N 1
ATOM 690 C CA . LEU A 1 84 ? -17.710 -2.017 24.462 1.00 93.88 84 LEU A CA 1
ATOM 691 C C . LEU A 1 84 ? -17.591 -0.648 23.780 1.00 93.88 84 LEU A C 1
ATOM 693 O O . LEU A 1 84 ? -16.690 -0.458 22.968 1.00 93.88 84 LEU A O 1
ATOM 697 N N . ASP A 1 85 ? -18.450 0.301 24.152 1.00 94.06 85 ASP A N 1
ATOM 698 C CA . ASP A 1 85 ? -18.420 1.670 23.632 1.00 94.06 85 ASP A CA 1
ATOM 699 C C . ASP A 1 85 ? -17.074 2.348 23.968 1.00 94.06 85 ASP A C 1
ATOM 701 O O . ASP A 1 85 ? -16.433 2.939 23.097 1.00 94.06 85 ASP A O 1
ATOM 705 N N . ASP A 1 86 ? -16.590 2.201 25.209 1.00 97.31 86 ASP A N 1
ATOM 706 C CA . ASP A 1 86 ? -15.290 2.731 25.641 1.00 97.31 86 ASP A CA 1
ATOM 707 C C . ASP A 1 86 ? -14.120 2.073 24.877 1.00 97.31 86 ASP A C 1
ATOM 709 O O . ASP A 1 86 ? -13.174 2.755 24.474 1.00 97.31 86 ASP A O 1
ATOM 713 N N . PHE A 1 87 ? -14.185 0.760 24.628 1.00 96.06 87 PHE A N 1
ATOM 714 C CA . PHE A 1 87 ? -13.190 0.031 23.837 1.00 96.06 87 PHE A CA 1
ATOM 715 C C . PHE A 1 87 ? -13.138 0.514 22.382 1.00 96.06 87 PHE A C 1
ATOM 717 O O . PHE A 1 87 ? -12.055 0.823 21.879 1.00 96.06 87 PHE A O 1
ATOM 724 N N . LEU A 1 88 ? -14.293 0.620 21.717 1.00 96.00 88 LEU A N 1
ATOM 725 C CA . LEU A 1 88 ? -14.387 1.103 20.338 1.00 96.00 88 LEU A CA 1
ATOM 726 C C . LEU A 1 88 ? -13.853 2.534 20.217 1.00 96.00 88 LEU A C 1
ATOM 728 O O . LEU A 1 88 ? -13.044 2.808 19.333 1.00 96.00 88 LEU A O 1
ATOM 732 N N . LYS A 1 89 ? -14.187 3.408 21.172 1.00 96.56 89 LYS A N 1
ATOM 733 C CA . LYS A 1 89 ? -13.675 4.783 21.228 1.00 96.56 89 LYS A CA 1
ATOM 734 C C . LYS A 1 89 ? -12.148 4.848 21.333 1.00 96.56 89 LYS A C 1
ATOM 736 O O . LYS A 1 89 ? -11.516 5.709 20.722 1.00 96.56 89 LYS A O 1
ATOM 741 N N . ILE A 1 90 ? -11.527 3.953 22.105 1.00 97.50 90 ILE A N 1
ATOM 742 C CA . ILE A 1 90 ? -10.059 3.873 22.193 1.00 97.50 90 ILE A CA 1
ATOM 743 C C . ILE A 1 90 ? -9.464 3.470 20.840 1.00 97.50 90 ILE A C 1
ATOM 745 O O . ILE A 1 90 ? -8.477 4.072 20.413 1.00 97.50 90 ILE A O 1
ATOM 749 N N . LEU A 1 91 ? -10.053 2.482 20.160 1.00 96.75 91 LEU A N 1
ATOM 750 C CA . LEU A 1 91 ? -9.593 2.044 18.840 1.00 96.75 91 LEU A CA 1
ATOM 751 C C . LEU A 1 91 ? -9.731 3.149 17.786 1.00 96.75 91 LEU A C 1
ATOM 753 O O . LEU A 1 91 ? -8.794 3.379 17.025 1.00 96.75 91 LEU A O 1
ATOM 757 N N . GLU A 1 92 ? -10.855 3.863 17.768 1.00 94.50 92 GLU A N 1
ATOM 758 C CA . GLU A 1 92 ? -11.084 4.998 16.867 1.00 94.50 92 GLU A CA 1
ATOM 759 C C . GLU A 1 92 ? -10.058 6.113 17.097 1.00 94.50 92 GLU A C 1
ATOM 761 O O . GLU A 1 92 ? -9.380 6.530 16.158 1.00 94.50 92 GLU A O 1
ATOM 766 N N . ASN A 1 93 ? -9.829 6.504 18.353 1.00 95.25 93 ASN A N 1
ATOM 767 C CA . ASN A 1 93 ? -8.799 7.488 18.690 1.00 95.25 93 ASN A CA 1
ATOM 768 C C . ASN A 1 93 ? -7.395 7.030 18.261 1.00 95.25 93 ASN A C 1
ATOM 770 O O . ASN A 1 93 ? -6.586 7.835 17.796 1.00 95.25 93 ASN A O 1
ATOM 774 N N . GLN A 1 94 ? -7.059 5.747 18.429 1.00 94.94 94 GLN A N 1
ATOM 775 C CA . GLN A 1 94 ? -5.772 5.224 17.962 1.00 94.94 94 GLN A CA 1
ATOM 776 C C . GLN A 1 94 ? -5.656 5.291 16.437 1.00 94.94 94 GLN A C 1
ATOM 778 O O . GLN A 1 94 ? -4.596 5.659 15.929 1.00 94.94 94 GLN A O 1
ATOM 783 N N . PHE A 1 95 ? -6.730 4.964 15.719 1.00 93.06 95 PHE A N 1
ATOM 784 C CA . PHE A 1 95 ? -6.780 5.035 14.264 1.00 93.06 95 PHE A CA 1
ATOM 785 C C . PHE A 1 95 ? -6.563 6.466 13.762 1.00 93.06 95 PHE A C 1
ATOM 787 O O . PHE A 1 95 ? -5.693 6.695 12.925 1.00 93.06 95 PHE A O 1
ATOM 794 N N . GLU A 1 96 ? -7.289 7.445 14.303 1.00 91.19 96 GLU A N 1
ATOM 795 C CA . GLU A 1 96 ? -7.151 8.852 13.908 1.00 91.19 96 GLU A CA 1
ATOM 796 C C . GLU A 1 96 ? -5.729 9.377 14.140 1.00 91.19 96 GLU A C 1
ATOM 798 O O . GLU A 1 96 ? -5.117 9.962 13.239 1.00 91.19 96 GLU A O 1
ATOM 803 N N . ASN A 1 97 ? -5.154 9.082 15.310 1.00 90.19 97 ASN A N 1
ATOM 804 C CA . ASN A 1 97 ? -3.794 9.493 15.651 1.00 90.19 97 ASN A CA 1
ATOM 805 C C . ASN A 1 97 ? -2.753 8.867 14.711 1.00 90.19 97 ASN A C 1
ATOM 807 O O . ASN A 1 97 ? -1.890 9.571 14.188 1.00 90.19 97 ASN A O 1
ATOM 811 N N . LEU A 1 98 ? -2.849 7.564 14.429 1.00 88.75 98 LEU A N 1
ATOM 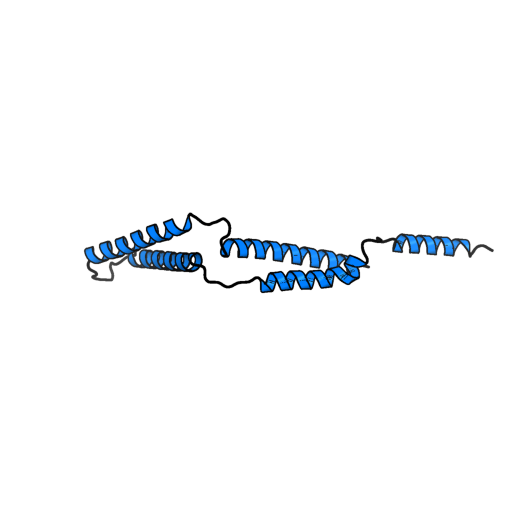812 C CA . LEU A 1 98 ? -1.943 6.887 13.494 1.00 88.75 98 LEU A CA 1
ATOM 813 C C . LEU A 1 98 ? -2.109 7.390 12.060 1.00 88.75 98 LEU A C 1
ATOM 815 O O . LEU A 1 98 ? -1.131 7.467 11.314 1.00 88.75 98 LEU A O 1
ATOM 819 N N . ASN A 1 99 ? -3.331 7.735 11.660 1.00 84.44 99 ASN A N 1
ATOM 820 C CA . ASN A 1 99 ? -3.596 8.255 10.329 1.00 84.44 99 ASN A CA 1
ATOM 821 C C . ASN A 1 99 ? -3.003 9.659 10.142 1.00 84.44 99 ASN A C 1
ATOM 823 O O . ASN A 1 99 ? -2.482 9.957 9.068 1.00 84.44 99 ASN A O 1
ATOM 827 N N . SER A 1 100 ? -2.977 10.482 11.195 1.00 83.81 100 SER A N 1
ATOM 828 C CA . SER A 1 100 ? -2.300 11.786 11.159 1.00 83.81 100 SER A CA 1
ATOM 829 C C . SER A 1 100 ? -0.790 11.665 10.895 1.00 83.81 100 SER A C 1
ATOM 831 O O . SER A 1 100 ? -0.223 12.487 10.176 1.00 83.81 100 SER A O 1
ATOM 833 N N . CYS A 1 101 ? -0.141 10.587 11.358 1.00 80.06 101 CYS A N 1
ATOM 834 C CA . CYS A 1 101 ? 1.272 10.320 11.071 1.00 80.06 101 CYS A CA 1
ATOM 835 C C . CYS A 1 101 ? 1.563 10.058 9.580 1.00 80.06 101 CYS A C 1
ATOM 837 O O . CYS A 1 101 ? 2.713 10.188 9.162 1.00 80.06 101 CYS A O 1
ATOM 839 N N . LYS A 1 102 ? 0.557 9.689 8.772 1.00 69.25 102 LYS A N 1
ATOM 840 C CA . LYS A 1 102 ? 0.734 9.360 7.345 1.00 69.25 102 LYS A CA 1
ATOM 841 C C . LYS A 1 102 ? 0.766 10.585 6.428 1.00 69.25 102 LYS A C 1
ATOM 843 O O . LYS A 1 102 ? 1.241 10.480 5.302 1.00 69.25 102 LYS A O 1
ATOM 848 N N . LEU A 1 103 ? 0.268 11.740 6.874 1.00 58.84 103 LEU A N 1
ATOM 849 C CA . LEU A 1 103 ? 0.044 12.898 5.997 1.00 58.84 103 LEU A CA 1
ATOM 850 C C . LEU A 1 103 ? 1.318 13.678 5.617 1.00 58.84 103 LEU A C 1
ATOM 852 O O . LEU A 1 103 ? 1.244 14.549 4.758 1.00 58.84 103 LEU A O 1
ATOM 856 N N . ASN A 1 104 ? 2.487 13.339 6.174 1.00 56.03 104 ASN A N 1
ATOM 857 C CA . ASN A 1 104 ? 3.687 14.180 6.059 1.00 56.03 104 ASN A CA 1
ATOM 858 C C . ASN A 1 104 ? 4.833 13.640 5.178 1.00 56.03 104 ASN A C 1
ATOM 860 O O . ASN A 1 104 ? 5.891 14.264 5.166 1.00 56.03 104 ASN A O 1
ATOM 864 N N . ARG A 1 105 ? 4.701 12.513 4.457 1.00 55.72 105 ARG A N 1
ATOM 865 C CA . ARG A 1 105 ? 5.816 11.964 3.642 1.00 55.72 105 ARG A CA 1
ATOM 866 C C . ARG A 1 105 ? 5.376 11.159 2.413 1.00 55.72 105 ARG A C 1
ATOM 868 O O . ARG A 1 105 ? 5.616 9.961 2.358 1.00 55.72 105 ARG A O 1
ATOM 875 N N . LYS A 1 106 ? 4.742 11.782 1.417 1.00 55.75 106 LYS A N 1
ATOM 876 C CA . LYS A 1 106 ? 4.647 11.129 0.092 1.00 55.75 106 LYS A CA 1
ATOM 877 C C . LYS A 1 106 ? 5.901 11.344 -0.750 1.00 55.75 106 LYS A C 1
ATOM 879 O O . LYS A 1 106 ? 6.275 10.462 -1.514 1.00 55.75 106 LYS A O 1
ATOM 884 N N . ASP A 1 107 ? 6.594 12.456 -0.537 1.00 53.41 107 ASP A N 1
ATOM 885 C CA . ASP A 1 107 ? 7.872 12.699 -1.187 1.00 53.41 107 ASP A CA 1
ATOM 886 C C . ASP A 1 107 ? 8.961 11.946 -0.408 1.00 53.41 107 ASP A C 1
ATOM 888 O O . ASP A 1 107 ? 9.138 12.150 0.796 1.00 53.41 107 ASP A O 1
ATOM 892 N N . TYR A 1 108 ? 9.669 11.045 -1.093 1.00 65.94 108 TYR A N 1
ATOM 893 C CA . TYR A 1 108 ? 10.795 10.249 -0.581 1.00 65.94 108 TYR A CA 1
ATOM 894 C C . TYR A 1 108 ? 10.478 9.090 0.391 1.00 65.94 108 TYR A C 1
ATOM 896 O O . TYR A 1 108 ? 11.392 8.623 1.079 1.00 65.94 108 TYR A O 1
ATOM 904 N N . SER A 1 109 ? 9.240 8.582 0.470 1.00 71.94 109 SER A N 1
ATOM 905 C CA . SER A 1 109 ? 8.976 7.341 1.225 1.00 71.94 109 SER A CA 1
ATOM 906 C C . SER A 1 109 ? 9.603 6.120 0.539 1.00 71.94 109 SER A C 1
ATOM 908 O O . SER A 1 109 ? 9.762 6.095 -0.681 1.00 71.94 109 SER A O 1
ATOM 910 N N . ALA A 1 110 ? 9.955 5.078 1.306 1.00 74.50 110 ALA A N 1
ATOM 911 C CA . ALA A 1 110 ? 10.498 3.851 0.710 1.00 74.50 110 ALA A CA 1
ATOM 912 C C . ALA A 1 110 ? 9.469 3.154 -0.195 1.00 74.50 110 ALA A C 1
ATOM 914 O O . ALA A 1 110 ? 9.838 2.623 -1.233 1.00 74.50 110 ALA A O 1
ATOM 915 N N . SER A 1 111 ? 8.180 3.219 0.163 1.00 74.06 111 SER A N 1
ATOM 916 C CA . SER A 1 111 ? 7.078 2.737 -0.676 1.00 74.06 111 SER A CA 1
ATOM 917 C C . SER A 1 111 ? 6.991 3.503 -1.999 1.00 74.06 111 SER A C 1
ATOM 919 O O . SER A 1 111 ? 6.891 2.885 -3.052 1.00 74.06 111 SER A O 1
ATOM 921 N N . GLY A 1 112 ? 7.114 4.834 -1.969 1.00 79.19 112 GLY A N 1
ATOM 922 C CA . GLY A 1 112 ? 7.119 5.658 -3.178 1.00 79.19 112 GLY A CA 1
ATOM 923 C C . GLY A 1 112 ? 8.329 5.383 -4.073 1.00 79.19 112 GLY A C 1
ATOM 924 O O . GLY A 1 112 ? 8.198 5.323 -5.293 1.00 79.19 112 GLY A O 1
ATOM 925 N N . TRP A 1 113 ? 9.504 5.152 -3.483 1.00 82.44 113 TRP A N 1
ATOM 926 C CA . TRP A 1 113 ? 10.685 4.726 -4.236 1.00 82.44 113 TRP A CA 1
ATOM 927 C C . TRP A 1 113 ? 10.538 3.318 -4.827 1.00 82.44 113 TRP A C 1
ATOM 929 O O . TRP A 1 113 ? 11.024 3.098 -5.934 1.00 82.44 113 TRP A O 1
ATOM 939 N N . GLU A 1 114 ? 9.835 2.401 -4.159 1.00 83.00 114 GLU A N 1
ATOM 940 C CA . GLU A 1 114 ? 9.534 1.063 -4.689 1.00 83.00 114 GLU A CA 1
ATOM 941 C C . GLU A 1 114 ? 8.563 1.118 -5.881 1.00 83.00 114 GLU A C 1
ATOM 943 O O . GLU A 1 114 ? 8.775 0.443 -6.895 1.00 83.00 114 GLU A O 1
ATOM 948 N N . ASP A 1 115 ? 7.554 1.991 -5.815 1.00 83.75 115 ASP A N 1
ATOM 949 C CA . ASP A 1 115 ? 6.650 2.258 -6.938 1.00 83.75 115 ASP A CA 1
ATOM 950 C C . ASP A 1 115 ? 7.427 2.826 -8.143 1.00 83.75 115 ASP A C 1
ATOM 952 O O . ASP A 1 115 ? 7.312 2.319 -9.264 1.00 83.75 115 ASP A O 1
ATOM 956 N N . ILE A 1 116 ? 8.278 3.838 -7.918 1.00 87.06 116 ILE A N 1
ATOM 957 C CA . ILE A 1 116 ? 9.130 4.443 -8.960 1.00 87.06 116 ILE A CA 1
ATOM 958 C C . ILE A 1 116 ? 10.059 3.395 -9.575 1.00 87.06 116 ILE A C 1
ATOM 960 O O . ILE A 1 116 ? 10.149 3.276 -10.797 1.00 87.06 116 ILE A O 1
ATOM 964 N N . ARG A 1 117 ? 10.737 2.613 -8.736 1.00 88.88 117 ARG A N 1
ATOM 965 C CA . ARG A 1 117 ? 11.635 1.534 -9.147 1.00 88.88 117 ARG A CA 1
ATOM 966 C C . ARG A 1 117 ? 10.909 0.507 -10.021 1.00 88.88 117 ARG A C 1
ATOM 968 O O . ARG A 1 117 ? 11.446 0.128 -11.057 1.00 88.88 117 ARG A O 1
ATOM 975 N N . THR A 1 118 ? 9.688 0.105 -9.666 1.00 88.69 118 THR A N 1
ATOM 976 C CA . THR A 1 118 ? 8.874 -0.845 -10.450 1.00 88.69 118 THR A CA 1
ATOM 977 C C . THR A 1 118 ? 8.511 -0.292 -11.830 1.00 88.69 118 THR A C 1
ATOM 979 O O . THR A 1 118 ? 8.598 -0.996 -12.844 1.00 88.69 118 THR A O 1
ATOM 982 N N . VAL A 1 119 ? 8.143 0.990 -11.894 1.00 92.94 119 VAL A N 1
ATOM 983 C CA . VAL A 1 119 ? 7.868 1.682 -13.161 1.00 92.94 119 VAL A CA 1
ATOM 984 C C . VAL A 1 119 ? 9.128 1.739 -14.028 1.00 92.94 119 VAL A C 1
ATOM 986 O O . VAL A 1 119 ? 9.085 1.370 -15.204 1.00 92.94 119 VAL A O 1
ATOM 989 N N . VAL A 1 120 ? 10.267 2.132 -13.451 1.00 93.12 120 VAL A N 1
ATOM 990 C CA . VAL A 1 120 ? 11.562 2.187 -14.148 1.00 93.12 120 VAL A CA 1
ATOM 991 C C . VAL A 1 120 ? 11.976 0.801 -14.652 1.00 93.12 120 VAL A C 1
ATOM 993 O O . VAL A 1 120 ? 12.324 0.672 -15.825 1.00 93.12 120 VAL A O 1
ATOM 996 N N . LEU A 1 121 ? 11.854 -0.245 -13.827 1.00 91.88 121 LEU A N 1
ATOM 997 C CA . LEU A 1 121 ? 12.138 -1.634 -14.202 1.00 91.88 121 LEU A CA 1
ATOM 998 C C . LEU A 1 121 ? 11.330 -2.058 -15.433 1.00 91.88 121 LEU A C 1
ATOM 1000 O O . LEU A 1 121 ? 11.888 -2.566 -16.405 1.00 91.88 121 LEU A O 1
ATOM 1004 N N . THR A 1 122 ? 10.026 -1.779 -15.419 1.00 92.69 122 THR A N 1
ATOM 1005 C CA . THR A 1 122 ? 9.120 -2.103 -16.529 1.00 92.69 122 THR A CA 1
ATOM 1006 C C . THR A 1 122 ? 9.536 -1.395 -17.819 1.00 92.69 122 THR A C 1
ATOM 1008 O O . THR A 1 122 ? 9.528 -1.991 -18.899 1.00 92.69 122 THR A O 1
ATOM 1011 N N . HIS A 1 123 ? 9.908 -0.115 -17.737 1.00 93.19 123 HIS A N 1
ATOM 1012 C CA . HIS A 1 123 ? 10.362 0.638 -18.905 1.00 93.19 123 HIS A CA 1
ATOM 1013 C C . HIS A 1 123 ? 11.688 0.110 -19.456 1.00 93.19 123 HIS A C 1
ATOM 1015 O O . HIS A 1 123 ? 11.817 -0.049 -20.669 1.00 93.19 123 HIS A O 1
ATOM 1021 N N . LEU A 1 124 ? 12.640 -0.216 -18.585 1.00 91.50 124 LEU A N 1
ATOM 1022 C CA . LEU A 1 124 ? 13.940 -0.755 -18.972 1.00 91.50 124 LEU A CA 1
ATOM 1023 C C . LEU A 1 124 ? 13.825 -2.137 -19.639 1.00 91.50 124 LEU A C 1
ATOM 1025 O O . LEU A 1 124 ? 14.391 -2.346 -20.709 1.00 91.50 124 LEU A O 1
ATOM 1029 N N . GLN A 1 125 ? 13.004 -3.041 -19.097 1.00 89.50 125 GLN A N 1
ATOM 1030 C CA . GLN A 1 125 ? 12.730 -4.352 -19.709 1.00 89.50 125 GLN A CA 1
ATOM 1031 C C . GLN A 1 125 ? 12.079 -4.234 -21.099 1.00 89.50 125 GLN A C 1
ATOM 1033 O O . GLN A 1 125 ? 12.386 -4.999 -22.019 1.00 89.50 125 GLN A O 1
ATOM 1038 N N . ARG A 1 126 ? 11.185 -3.253 -21.284 1.00 89.19 126 ARG A N 1
ATOM 1039 C CA . ARG A 1 126 ? 10.567 -2.967 -22.590 1.00 89.19 126 ARG A CA 1
ATOM 1040 C C . ARG A 1 126 ? 11.576 -2.446 -23.607 1.00 89.19 126 ARG A C 1
ATOM 1042 O O . ARG A 1 126 ? 11.487 -2.819 -24.779 1.00 89.19 126 ARG A O 1
ATOM 1049 N N . LEU A 1 127 ? 12.511 -1.596 -23.184 1.00 84.94 127 LEU A N 1
ATOM 1050 C CA . LEU A 1 127 ? 13.590 -1.114 -24.048 1.00 84.94 127 LEU A CA 1
ATOM 1051 C C . LEU A 1 127 ? 14.475 -2.275 -24.512 1.00 84.94 127 LEU A C 1
ATOM 1053 O O . LEU A 1 127 ? 14.736 -2.383 -25.711 1.00 84.94 127 LEU A O 1
ATOM 1057 N N . ASP A 1 128 ? 14.830 -3.181 -23.599 1.00 83.75 128 ASP A N 1
ATOM 1058 C CA . ASP A 1 128 ? 15.647 -4.357 -23.904 1.00 83.75 128 ASP A CA 1
ATOM 1059 C C . ASP A 1 128 ? 14.964 -5.299 -24.907 1.00 83.75 128 ASP A C 1
ATOM 1061 O O . ASP A 1 128 ? 15.525 -5.632 -25.952 1.00 83.75 128 ASP A O 1
ATOM 1065 N N . THR A 1 129 ? 13.684 -5.608 -24.676 1.00 79.62 129 THR A N 1
ATOM 1066 C CA . THR A 1 129 ? 12.884 -6.446 -25.587 1.00 79.62 129 THR A CA 1
ATOM 1067 C C . THR A 1 129 ? 12.748 -5.812 -26.978 1.00 79.62 129 THR A C 1
ATOM 1069 O O . THR A 1 129 ? 12.877 -6.491 -27.996 1.00 79.62 129 THR A O 1
ATOM 1072 N N . THR A 1 130 ? 12.519 -4.496 -27.042 1.00 73.88 130 THR A N 1
ATOM 1073 C CA . THR A 1 130 ? 12.360 -3.762 -28.311 1.00 73.88 130 THR A CA 1
ATOM 1074 C C . THR A 1 130 ? 13.649 -3.761 -29.133 1.00 73.88 130 THR A C 1
ATOM 1076 O O . THR A 1 130 ? 13.603 -3.838 -30.363 1.00 73.88 130 THR A O 1
ATOM 1079 N N . LEU A 1 131 ? 14.805 -3.675 -28.474 1.00 68.44 131 LEU A N 1
ATOM 1080 C CA . LEU A 1 131 ? 16.106 -3.707 -29.140 1.00 68.44 131 LEU A CA 1
ATOM 1081 C C . LEU A 1 131 ? 16.504 -5.133 -29.545 1.00 68.44 131 LEU A C 1
ATOM 1083 O O . LEU A 1 131 ? 16.977 -5.318 -30.664 1.00 68.44 131 LEU A O 1
ATOM 1087 N N . SER A 1 132 ? 16.195 -6.140 -28.723 1.00 61.94 132 SER A N 1
ATOM 1088 C CA . SER A 1 132 ? 16.404 -7.564 -29.032 1.00 61.94 132 SER A CA 1
ATOM 1089 C C . SER A 1 132 ? 15.577 -8.057 -30.235 1.00 61.94 132 SER A C 1
ATOM 1091 O O . SER A 1 132 ? 16.064 -8.803 -31.095 1.00 61.94 132 SER A O 1
ATOM 1093 N N . MET A 1 133 ? 14.335 -7.574 -30.375 1.00 56.28 133 MET A N 1
ATOM 1094 C CA . MET A 1 133 ? 13.499 -7.855 -31.551 1.00 56.28 133 MET A CA 1
ATOM 1095 C C . MET A 1 133 ? 14.069 -7.237 -32.837 1.00 56.28 133 MET A C 1
ATOM 1097 O O . MET A 1 133 ? 13.971 -7.850 -33.902 1.00 56.28 133 MET A O 1
ATOM 1101 N N . LYS A 1 134 ? 14.713 -6.063 -32.748 1.00 54.81 134 LYS A N 1
ATOM 1102 C CA . LYS A 1 134 ? 15.371 -5.410 -33.894 1.00 54.81 134 LYS A CA 1
ATOM 1103 C C . LYS A 1 134 ? 16.669 -6.103 -34.312 1.00 54.81 134 LYS A C 1
ATOM 1105 O O . LYS A 1 134 ? 17.014 -6.050 -35.485 1.00 54.81 134 LYS A O 1
ATOM 1110 N N . THR A 1 135 ? 17.376 -6.763 -33.394 1.00 49.66 135 THR A N 1
ATOM 1111 C CA . THR A 1 135 ? 18.605 -7.512 -33.714 1.00 49.66 135 THR A CA 1
ATOM 1112 C C . THR A 1 135 ? 18.349 -8.907 -34.281 1.00 49.66 135 THR A C 1
ATOM 1114 O O . THR A 1 135 ? 19.219 -9.435 -34.962 1.00 49.66 135 THR A O 1
ATOM 1117 N N . SER A 1 136 ? 17.177 -9.498 -34.024 1.00 45.47 136 SER A N 1
ATOM 1118 C CA . SER A 1 136 ? 16.835 -10.872 -34.445 1.00 45.47 136 SER A CA 1
ATOM 1119 C C . SER A 1 136 ? 16.083 -10.955 -35.783 1.00 45.47 136 SER A C 1
ATOM 1121 O O . SER A 1 136 ? 15.783 -12.049 -36.250 1.00 45.47 136 SER A O 1
ATOM 1123 N N . THR A 1 137 ? 15.742 -9.813 -36.388 1.00 36.84 137 THR A N 1
ATOM 1124 C CA . THR A 1 137 ? 15.043 -9.715 -37.687 1.00 36.84 137 THR A CA 1
ATOM 1125 C C . THR A 1 137 ? 15.968 -9.311 -38.847 1.00 36.84 137 THR A C 1
ATOM 1127 O O . THR A 1 137 ? 15.497 -8.797 -39.860 1.00 36.84 137 THR A O 1
ATOM 1130 N N . LEU A 1 138 ? 17.274 -9.584 -38.719 1.00 39.16 138 LEU A N 1
ATOM 1131 C CA . LEU A 1 138 ? 18.291 -9.432 -39.768 1.00 39.16 138 LEU A CA 1
ATOM 1132 C C . LEU A 1 138 ? 19.009 -10.750 -40.056 1.00 39.16 138 LEU A C 1
ATOM 1134 O O . LEU A 1 138 ? 19.494 -11.368 -39.083 1.00 39.16 138 LEU A O 1
#

Foldseek 3Di:
DPDPVVVVVVVVVVVVVVPPDPPDPCLVPPVVVVLVVVLVVLVVPPPPDCDPLNVLVVLLVVLVVVLVVLVDDCPVDPDDPVVSVVVSVVSVVSNVVSVVVVPPDPDPDSVNVVVVSVVVSVVSVVVNVVSVVVVVVD

Sequence (138 aa):
MYTMQSWTCICLIICSMQSVCHCCDWSRHHYGHLSAEYLSLLDQMVSYQHTVEDKVRFRNEAIYKITKLFDGNMKSVTWNKKNLDDFLKILENQFENLNSCKLNRKDYSASGWEDIRTVVLTHLQRLDTTLSMKTSTL

Radius of gyration: 31.68 Å; chains: 1; bounding box: 59×27×102 Å

Organism: Oncorhynchus mykiss (NCBI:txid8022)

InterPro domains:
  IPR000471 Interferon alpha/beta/delta [PF00143] (45-126)
  IPR009079 Four-helical cytokine-like, core [G3DSA:1.20.1250.10] (21-103)
  IPR009079 Four-helical cytokine-like, core [SSF47266] (23-131)

pLDDT: mean 77.4, std 16.36, range [36.84, 97.5]